Protein 3FB9 (pdb70)

B-factor: mean 16.76, std 8.72, range [2.0, 61.13]

Radius of gyration: 19.13 Å; Cα contacts (8 Å, |Δi|>4): 311; chains: 2; bounding box: 69×27×48 Å

GO terms:
  GO:0005515 protein binding (F, IPI)

Organism: Streptococcus pneumoniae serotype 4 (strain ATCC BAA-334 / TIGR4) (NCBI:txid170187)

Structure (mmCIF, N/CA/C/O backbone):
data_3FB9
#
_entry.id   3FB9
#
_cell.length_a   46.609
_cell.length_b   53.118
_cell.length_c   72.036
_cell.angle_alpha   90.00
_cell.angle_beta   90.00
_cell.angle_gamma   90.00
#
_symmetry.space_group_name_H-M   'P 21 21 21'
#
loop_
_entity.id
_entity.type
_entity.pdbx_description
1 polymer 'uncharacterized protein'
2 water water
#
loop_
_atom_site.group_PDB
_atom_site.id
_atom_site.type_symbol
_atom_site.label_atom_id
_atom_site.label_alt_id
_atom_site.label_comp_id
_atom_site.label_asym_id
_atom_site.label_entity_id
_atom_site.label_seq_id
_atom_site.pdbx_PDB_ins_code
_atom_site.Cartn_x
_atom_site.Cartn_y
_atom_site.Cartn_z
_atom_site.occupancy
_atom_site.B_iso_or_equiv
_atom_site.auth_seq_id
_atom_site.auth_comp_id
_atom_site.auth_asym_id
_atom_site.auth_atom_id
_atom_site.pdbx_PDB_model_num
ATOM 1 N N . GLY A 1 2 ? 57.060 -7.486 11.371 1.00 26.07 0 GLY A N 1
ATOM 2 C CA . GLY A 1 2 ? 56.155 -7.098 12.544 1.00 26.99 0 GLY A CA 1
ATOM 3 C C . GLY A 1 2 ? 55.476 -5.710 12.464 1.00 27.40 0 GLY A C 1
ATOM 4 O O . GLY A 1 2 ? 56.169 -4.690 12.284 1.00 27.82 0 GLY A O 1
ATOM 5 N N . MET A 1 3 ? 54.135 -5.636 12.597 1.00 27.20 1 MET A N 1
ATOM 6 C CA . MET A 1 3 ? 53.477 -4.332 12.409 1.00 28.26 1 MET A CA 1
ATOM 7 C C . MET A 1 3 ? 54.106 -3.288 13.388 1.00 27.86 1 MET A C 1
ATOM 8 O O . MET A 1 3 ? 54.524 -3.634 14.507 1.00 27.54 1 MET A O 1
ATOM 13 N N . SER A 1 4 ? 54.200 -2.033 12.930 1.00 26.82 2 SER A N 1
ATOM 14 C CA . SER A 1 4 ? 54.845 -0.944 13.699 1.00 25.45 2 SER A CA 1
ATOM 15 C C . SER A 1 4 ? 54.019 -0.564 14.915 1.00 26.05 2 SER A C 1
ATOM 16 O O . SER A 1 4 ? 52.853 -1.023 15.111 1.00 27.26 2 SER A O 1
ATOM 19 N N . ASP A 1 5 ? 54.585 0.335 15.711 1.00 25.72 3 ASP A N 1
ATOM 20 C CA . ASP A 1 5 ? 53.889 0.753 16.912 1.00 26.34 3 ASP A CA 1
ATOM 21 C C . ASP A 1 5 ? 52.546 1.441 16.567 1.00 25.38 3 ASP A C 1
ATOM 22 O O . ASP A 1 5 ? 51.698 1.590 17.461 1.00 25.68 3 ASP A O 1
ATOM 27 N N . ALA A 1 6 ? 52.309 1.820 15.291 1.00 23.15 4 ALA A N 1
ATOM 28 C CA . ALA A 1 6 ? 50.983 2.359 14.899 1.00 22.39 4 ALA A CA 1
ATOM 29 C C . ALA A 1 6 ? 49.845 1.384 15.167 1.00 20.68 4 ALA A C 1
ATOM 30 O O . ALA A 1 6 ? 48.714 1.799 15.327 1.00 20.09 4 ALA A O 1
ATOM 32 N N . PHE A 1 7 ? 50.149 0.087 15.207 1.00 19.78 5 PHE A N 1
ATOM 33 C CA . PHE A 1 7 ? 49.128 -0.939 15.329 1.00 18.66 5 PHE A CA 1
ATOM 34 C C . PHE A 1 7 ? 49.164 -1.704 16.676 1.00 19.55 5 PHE A C 1
ATOM 35 O O . PHE A 1 7 ? 48.442 -2.696 16.844 1.00 20.80 5 PHE A O 1
ATOM 43 N N . THR A 1 8 ? 49.942 -1.226 17.629 1.00 18.43 6 THR A N 1
ATOM 44 C CA . THR A 1 8 ? 49.843 -1.773 18.998 1.00 17.74 6 THR A CA 1
ATOM 45 C C . THR A 1 8 ? 48.495 -1.393 19.593 1.00 17.26 6 THR A C 1
ATOM 46 O O . THR A 1 8 ? 47.825 -0.423 19.165 1.00 16.32 6 THR A O 1
ATOM 50 N N . ASP A 1 9 ? 48.058 -2.179 20.566 1.00 15.96 7 ASP A N 1
ATOM 51 C CA . ASP A 1 9 ? 46.759 -1.911 21.167 1.00 15.05 7 ASP A CA 1
ATOM 52 C C . ASP A 1 9 ? 46.740 -0.530 21.774 1.00 13.14 7 ASP A C 1
ATOM 53 O O . ASP A 1 9 ? 45.740 0.172 21.662 1.00 11.66 7 ASP A O 1
ATOM 58 N N . VAL A 1 10 ? 47.807 -0.124 22.451 1.00 11.43 8 VAL A N 1
ATOM 59 C CA . VAL A 1 10 ? 47.779 1.194 23.117 1.00 12.39 8 VAL A CA 1
ATOM 60 C C . VAL A 1 10 ? 47.613 2.349 22.154 1.00 11.36 8 VAL A C 1
ATOM 61 O O . VAL A 1 10 ? 46.789 3.271 22.390 1.00 11.77 8 VAL A O 1
ATOM 65 N N . ALA A 1 11 ? 48.402 2.288 21.079 1.00 11.28 9 ALA A N 1
ATOM 66 C CA . ALA A 1 11 ? 48.357 3.253 19.988 1.00 11.88 9 ALA A CA 1
ATOM 67 C C . ALA A 1 11 ? 46.962 3.307 19.365 1.00 12.34 9 ALA A C 1
ATOM 68 O O . ALA A 1 11 ? 46.369 4.397 19.233 1.00 12.45 9 ALA A O 1
ATOM 70 N N . LYS A 1 12 ? 46.440 2.136 18.997 1.00 13.32 10 LYS A N 1
ATOM 71 C CA . LYS A 1 12 ? 45.143 2.042 18.308 1.00 13.57 10 LYS A CA 1
ATOM 72 C C . LYS A 1 12 ? 44.025 2.553 19.237 1.00 13.54 10 LYS A C 1
ATOM 73 O O . LYS A 1 12 ? 43.140 3.302 18.781 1.00 11.79 10 LYS A O 1
ATOM 79 N N . MET A 1 13 ? 44.052 2.154 20.520 1.00 12.01 11 MET A N 1
ATOM 80 C CA . MET A 1 13 ? 43.024 2.637 21.459 1.00 12.24 11 MET A CA 1
ATOM 81 C C . MET A 1 13 ? 43.025 4.181 21.571 1.00 12.36 11 MET A C 1
ATOM 82 O O . MET A 1 13 ? 42.005 4.815 21.572 1.00 10.19 11 MET A O 1
ATOM 87 N N . LYS A 1 14 ? 44.197 4.771 21.693 1.00 13.64 12 LYS A N 1
ATOM 88 C CA . LYS A 1 14 ? 44.286 6.215 21.809 1.00 14.38 12 LYS A CA 1
ATOM 89 C C . LYS A 1 14 ? 43.689 6.912 20.558 1.00 13.34 12 LYS A C 1
ATOM 90 O O . LYS A 1 14 ? 42.884 7.865 20.679 1.00 13.06 12 LYS A O 1
ATOM 96 N N . LYS A 1 15 ? 44.033 6.396 19.398 1.00 12.13 13 LYS A N 1
ATOM 97 C CA . LYS A 1 15 ? 43.510 6.944 18.137 1.00 13.71 13 LYS A CA 1
ATOM 98 C C . LYS A 1 15 ? 41.979 6.764 18.035 1.00 12.41 13 LYS A C 1
ATOM 99 O O . LYS A 1 15 ? 41.281 7.675 17.588 1.00 12.12 13 LYS A O 1
ATOM 105 N N . ILE A 1 16 ? 41.479 5.596 18.446 1.00 11.52 14 ILE A N 1
ATOM 106 C CA . ILE A 1 16 ? 40.034 5.343 18.368 1.00 11.45 14 ILE A CA 1
ATOM 107 C C . ILE A 1 16 ? 39.331 6.363 19.220 1.00 11.41 14 ILE A C 1
ATOM 108 O O . ILE A 1 16 ? 38.361 7.014 18.784 1.00 11.80 14 ILE A O 1
ATOM 113 N N . LYS A 1 17 ? 39.792 6.512 20.461 1.00 11.05 15 LYS A N 1
ATOM 114 C CA . LYS A 1 17 ? 39.122 7.445 21.354 1.00 12.30 15 LYS A CA 1
ATOM 115 C C . LYS A 1 17 ? 39.137 8.874 20.820 1.00 12.87 15 LYS A C 1
ATOM 116 O O . LYS A 1 17 ? 38.109 9.580 20.858 1.00 14.09 15 LYS A O 1
ATOM 122 N N . GLU A 1 18 ? 40.257 9.259 20.248 1.00 12.61 16 GLU A N 1
ATOM 123 C CA . GLU A 1 18 ? 40.410 10.619 19.661 1.00 14.34 16 GLU A CA 1
ATOM 124 C C . GLU A 1 18 ? 39.462 10.835 18.471 1.00 13.61 16 GLU A C 1
ATOM 125 O O . GLU A 1 18 ? 38.852 11.908 18.339 1.00 12.77 16 GLU A O 1
ATOM 131 N N . GLU A 1 19 ? 39.404 9.826 17.592 1.00 11.90 17 GLU A N 1
ATOM 132 C CA . GLU A 1 19 ? 38.622 9.881 16.369 1.00 12.84 17 GLU A CA 1
ATOM 133 C C . GLU A 1 19 ? 37.120 9.970 16.701 1.00 11.77 17 GLU A C 1
ATOM 134 O O . GLU A 1 19 ? 36.403 10.752 16.079 1.00 10.47 17 GLU A O 1
ATOM 140 N N . ILE A 1 20 ? 36.669 9.173 17.661 1.00 10.71 18 ILE A N 1
ATOM 141 C CA . ILE A 1 20 ? 35.271 9.251 18.123 1.00 11.61 18 ILE A CA 1
ATOM 142 C C . ILE A 1 20 ? 34.949 10.588 18.741 1.00 12.14 18 ILE A C 1
ATOM 143 O O . ILE A 1 20 ? 33.939 11.200 18.385 1.00 12.12 18 ILE A O 1
ATOM 148 N N . LYS A 1 21 ? 35.833 11.082 19.627 1.00 13.16 19 LYS A N 1
ATOM 149 C CA . LYS A 1 21 ? 35.571 12.345 20.302 1.00 14.25 19 LYS A CA 1
ATOM 150 C C . LYS A 1 21 ? 35.451 13.452 19.260 1.00 14.14 19 LYS A C 1
ATOM 151 O O . LYS A 1 21 ? 34.523 14.302 19.325 1.00 15.68 19 LYS A O 1
ATOM 157 N N . ALA A 1 22 ? 36.342 13.406 18.278 1.00 13.46 20 ALA A N 1
ATOM 158 C CA . ALA A 1 22 ? 36.433 14.426 17.255 1.00 13.93 20 ALA A CA 1
ATOM 159 C C . ALA A 1 22 ? 35.227 14.396 16.345 1.00 14.74 20 ALA A C 1
ATOM 160 O O . ALA A 1 22 ? 34.909 15.404 15.707 1.00 15.28 20 ALA A O 1
ATOM 162 N N . HIS A 1 23 ? 34.549 13.246 16.257 1.00 13.45 21 HIS A N 1
ATOM 163 C CA . HIS A 1 23 ? 33.473 13.087 15.296 1.00 12.60 21 HIS A CA 1
ATOM 164 C C . HIS A 1 23 ? 32.079 13.189 15.894 1.00 12.67 21 HIS A C 1
ATOM 165 O O . HIS A 1 23 ? 31.106 12.894 15.206 1.00 13.34 21 HIS A O 1
ATOM 172 N N . GLU A 1 24 ? 31.965 13.558 17.162 1.00 14.02 22 GLU A N 1
ATOM 173 C CA . GLU A 1 24 ? 30.665 13.639 17.809 1.00 13.57 22 GLU A CA 1
ATOM 174 C C . GLU A 1 24 ? 29.734 14.538 17.005 1.00 14.30 22 GLU A C 1
ATOM 175 O O . GLU A 1 24 ? 30.139 15.608 16.522 1.00 15.64 22 GLU A O 1
ATOM 181 N N . GLY A 1 25 ? 28.497 14.096 16.811 1.00 13.76 23 GLY A N 1
ATOM 182 C CA . GLY A 1 25 ? 27.534 14.873 16.035 1.00 14.77 23 GLY A CA 1
ATOM 183 C C . GLY A 1 25 ? 27.517 14.576 14.549 1.00 14.66 23 GLY A C 1
ATOM 184 O O . GLY A 1 25 ? 26.599 15.043 13.826 1.00 16.33 23 GLY A O 1
ATOM 185 N N . GLN A 1 26 ? 28.510 13.819 14.051 1.00 12.00 24 GLN A N 1
ATOM 186 C CA . GLN A 1 26 ? 28.671 13.613 12.627 1.00 11.27 24 GLN A CA 1
ATOM 187 C C . GLN A 1 26 ? 28.342 12.174 12.236 1.00 10.79 24 GLN A C 1
ATOM 188 O O . GLN A 1 26 ? 28.014 11.393 13.078 1.00 10.54 24 GLN A O 1
ATOM 194 N N . VAL A 1 27 ? 28.452 11.864 10.962 1.00 10.30 25 VAL A N 1
ATOM 195 C CA . VAL A 1 27 ? 27.966 10.568 10.425 1.00 9.29 25 VAL A CA 1
ATOM 196 C C . VAL A 1 27 ? 29.071 9.531 10.411 1.00 8.70 25 VAL A C 1
ATOM 197 O O . VAL A 1 27 ? 30.197 9.825 9.985 1.00 7.85 25 VAL A O 1
ATOM 201 N N . VAL A 1 28 ? 28.744 8.309 10.796 1.00 8.08 26 VAL A N 1
ATOM 202 C CA . VAL A 1 28 ? 29.662 7.173 10.685 1.00 6.45 26 VAL A CA 1
ATOM 203 C C . VAL A 1 28 ? 29.028 6.113 9.798 1.00 7.50 26 VAL A C 1
ATOM 204 O O . VAL A 1 28 ? 27.815 6.015 9.739 1.00 7.25 26 VAL A O 1
ATOM 208 N N . GLU A 1 29 ? 29.863 5.302 9.147 1.00 6.97 27 GLU A N 1
ATOM 209 C CA . GLU A 1 29 ? 29.454 4.118 8.447 1.00 6.42 27 GLU A CA 1
ATOM 210 C C . GLU A 1 29 ? 30.025 2.971 9.276 1.00 6.68 27 GLU A C 1
ATOM 211 O O . GLU A 1 29 ? 31.210 3.020 9.662 1.00 6.72 27 GLU A O 1
ATOM 217 N N . MET A 1 30 ? 29.197 1.981 9.563 1.00 8.32 28 MET A N 1
ATOM 218 C CA . MET A 1 30 ? 29.594 0.863 10.392 1.00 8.33 28 MET A CA 1
ATOM 219 C C . MET A 1 30 ? 29.165 -0.429 9.735 1.00 10.24 28 MET A C 1
ATOM 220 O O . MET A 1 30 ? 28.156 -0.495 9.051 1.00 9.89 28 MET A O 1
ATOM 225 N N . THR A 1 31 ? 29.940 -1.495 9.954 1.00 11.65 29 THR A N 1
ATOM 226 C CA . THR A 1 31 ? 29.477 -2.831 9.537 1.00 14.87 29 THR A CA 1
ATOM 227 C C . THR A 1 31 ? 30.133 -3.869 10.436 1.00 19.01 29 THR A C 1
ATOM 228 O O . THR A 1 31 ? 31.178 -3.599 11.042 1.00 17.31 29 THR A O 1
ATOM 232 N N . LEU A 1 32 ? 29.517 -5.043 10.516 1.00 22.62 30 LEU A N 1
ATOM 233 C CA . LEU A 1 32 ? 30.097 -6.189 11.259 1.00 26.24 30 LEU A CA 1
ATOM 234 C C . LEU A 1 32 ? 31.229 -6.904 10.489 1.00 28.85 30 LEU A C 1
ATOM 235 O O . LEU A 1 32 ? 31.106 -7.178 9.303 1.00 29.41 30 LEU A O 1
ATOM 240 N N . GLU A 1 33 ? 32.343 -7.159 11.169 1.00 31.50 31 GLU A N 1
ATOM 241 C CA . GLU A 1 33 ? 33.444 -7.948 10.607 1.00 33.77 31 GLU A CA 1
ATOM 242 C C . GLU A 1 33 ? 32.950 -9.408 10.451 1.00 34.67 31 GLU A C 1
ATOM 243 O O . GLU A 1 33 ? 32.336 -9.969 11.382 1.00 34.64 31 GLU A O 1
ATOM 249 N N . ASN A 1 34 ? 33.213 -9.958 9.255 1.00 36.41 32 ASN A N 1
ATOM 250 C CA . ASN A 1 34 ? 32.885 -11.341 8.782 1.00 37.75 32 ASN A CA 1
ATOM 251 C C . ASN A 1 34 ? 33.757 -11.691 7.514 1.00 36.84 32 ASN A C 1
ATOM 252 O O . ASN A 1 34 ? 34.920 -12.074 7.698 1.00 37.98 32 ASN A O 1
ATOM 257 N N . GLY A 1 35 ? 33.252 -11.530 6.263 1.00 35.93 33 GLY A N 1
ATOM 258 C CA . GLY A 1 35 ? 34.040 -11.838 4.997 1.00 34.06 33 GLY A CA 1
ATOM 259 C C . GLY A 1 35 ? 34.539 -10.626 4.172 1.00 33.53 33 GLY A C 1
ATOM 260 O O . GLY A 1 35 ? 34.338 -9.476 4.559 1.00 31.58 33 GLY A O 1
ATOM 261 N N . ARG A 1 36 ? 35.180 -10.872 3.025 1.00 31.64 34 ARG A N 1
ATOM 262 C CA . ARG A 1 36 ? 35.813 -9.780 2.244 1.00 32.06 34 ARG A CA 1
ATOM 263 C C . ARG A 1 36 ? 34.793 -8.761 1.712 1.00 31.86 34 ARG A C 1
ATOM 264 O O . ARG A 1 36 ? 35.074 -7.552 1.639 1.00 31.50 34 ARG A O 1
ATOM 272 N N . LYS A 1 37 ? 33.631 -9.287 1.319 1.00 31.70 35 LYS A N 1
ATOM 273 C CA . LYS A 1 37 ? 32.537 -8.491 0.822 1.00 32.66 35 LYS A CA 1
ATOM 274 C C . LYS A 1 37 ? 31.702 -8.034 2.036 1.00 32.68 35 LYS A C 1
ATOM 275 O O . LYS A 1 37 ? 30.977 -8.804 2.659 1.00 31.25 35 LYS A O 1
ATOM 281 N N . ARG A 1 38 ? 31.842 -6.748 2.339 1.00 33.17 36 ARG A N 1
ATOM 282 C CA . ARG A 1 38 ? 31.171 -6.120 3.449 1.00 34.12 36 ARG A CA 1
ATOM 283 C C . ARG A 1 38 ? 29.625 -6.245 3.271 1.00 34.71 36 ARG A C 1
ATOM 284 O O . ARG A 1 38 ? 29.102 -5.893 2.216 1.00 34.99 36 ARG A O 1
ATOM 292 N N . GLN A 1 39 ? 28.915 -6.746 4.280 1.00 35.03 37 GLN A N 1
ATOM 293 C CA . GLN A 1 39 ? 27.453 -6.830 4.174 1.00 35.31 37 GLN A CA 1
ATOM 294 C C . GLN A 1 39 ? 26.687 -6.022 5.214 1.00 33.39 37 GLN A C 1
ATOM 295 O O . GLN A 1 39 ? 27.111 -5.902 6.373 1.00 34.37 37 GLN A O 1
ATOM 301 N N . LYS A 1 40 ? 25.547 -5.473 4.786 1.00 30.86 38 LYS A N 1
ATOM 302 C CA . LYS A 1 40 ? 24.644 -4.753 5.706 1.00 28.52 38 LYS A CA 1
ATOM 303 C C . LYS A 1 40 ? 25.353 -3.585 6.405 1.00 24.16 38 LYS A C 1
ATOM 304 O O . LYS A 1 40 ? 25.143 -3.351 7.593 1.00 25.53 38 LYS A O 1
ATOM 310 N N . ASN A 1 41 ? 26.180 -2.870 5.665 1.00 18.36 39 ASN A N 1
ATOM 311 C CA . ASN A 1 41 ? 26.710 -1.583 6.148 1.00 15.45 39 ASN A CA 1
ATOM 312 C C . ASN A 1 41 ? 25.547 -0.637 6.492 1.00 12.69 39 ASN A C 1
ATOM 313 O O . ASN A 1 41 ? 24.469 -0.690 5.852 1.00 12.01 39 ASN A O 1
ATOM 318 N N . ARG A 1 42 ? 25.776 0.192 7.503 1.00 10.82 40 ARG A N 1
ATOM 319 C CA . ARG A 1 42 ? 24.754 1.142 7.980 1.00 9.58 40 ARG A CA 1
ATOM 320 C C . ARG A 1 42 ? 25.390 2.486 8.236 1.00 9.12 40 ARG A C 1
ATOM 321 O O . ARG A 1 42 ? 26.527 2.571 8.688 1.00 7.77 40 ARG A O 1
ATOM 329 N N . LEU A 1 43 ? 24.656 3.545 7.927 1.00 7.62 41 LEU A N 1
ATOM 330 C CA . LEU A 1 43 ? 25.015 4.869 8.310 1.00 7.23 41 LEU A CA 1
ATOM 331 C C . LEU A 1 43 ? 24.253 5.342 9.565 1.00 6.63 41 LEU A C 1
ATOM 332 O O . LEU A 1 43 ? 23.080 5.080 9.678 1.00 6.41 41 LEU A O 1
ATOM 337 N N . GLY A 1 44 ? 24.964 5.989 10.488 1.00 5.36 42 GLY A N 1
ATOM 338 C CA . GLY A 1 44 ? 24.344 6.555 11.664 1.00 6.42 42 GLY A CA 1
ATOM 339 C C . GLY A 1 44 ? 25.003 7.808 12.121 1.00 8.01 42 GLY A C 1
ATOM 340 O O . GLY A 1 44 ? 26.032 8.184 11.603 1.00 8.25 42 GLY A O 1
ATOM 341 N N . LYS A 1 45 ? 24.346 8.504 13.044 1.00 8.22 43 LYS A N 1
ATOM 342 C CA . LYS A 1 45 ? 24.852 9.742 13.603 1.00 10.28 43 LYS A CA 1
ATOM 343 C C . LYS A 1 45 ? 25.456 9.413 14.950 1.00 8.94 43 LYS A C 1
ATOM 344 O O . LYS A 1 45 ? 24.859 8.698 15.782 1.00 7.81 43 LYS A O 1
ATOM 350 N N . LEU A 1 46 ? 26.675 9.892 15.164 1.00 9.06 44 LEU A N 1
ATOM 351 C CA . LEU A 1 46 ? 27.363 9.662 16.410 1.00 9.69 44 LEU A CA 1
ATOM 352 C C . LEU A 1 46 ? 26.798 10.633 17.424 1.00 10.79 44 LEU A C 1
ATOM 353 O O . LEU A 1 46 ? 27.224 11.783 17.486 1.00 12.12 44 LEU A O 1
ATOM 358 N N . ILE A 1 47 ? 25.831 10.206 18.230 1.00 10.95 45 ILE A N 1
ATOM 359 C CA . ILE A 1 47 ? 25.062 11.162 19.022 1.00 11.51 45 ILE A CA 1
ATOM 360 C C . ILE A 1 47 ? 25.592 11.409 20.460 1.00 11.81 45 ILE A C 1
ATOM 361 O O . ILE A 1 47 ? 25.345 12.485 21.032 1.00 12.51 45 ILE A O 1
ATOM 366 N N . GLU A 1 48 ? 26.242 10.418 21.048 1.00 11.52 46 GLU A N 1
ATOM 367 C CA . GLU A 1 48 ? 26.869 10.619 22.355 1.00 13.23 46 GLU A CA 1
ATOM 368 C C . GLU A 1 48 ? 28.243 9.942 22.410 1.00 14.14 46 GLU A C 1
ATOM 369 O O . GLU A 1 48 ? 28.459 8.882 21.842 1.00 13.50 46 GLU A O 1
ATOM 375 N N . VAL A 1 49 ? 29.168 10.561 23.161 1.00 13.63 47 VAL A N 1
ATOM 376 C CA . VAL A 1 49 ? 30.485 9.986 23.446 1.00 13.51 47 VAL A CA 1
ATOM 377 C C . VAL A 1 49 ? 30.691 9.983 24.967 1.00 13.99 47 VAL A C 1
ATOM 378 O O . VAL A 1 49 ? 30.522 11.024 25.578 1.00 15.30 47 VAL A O 1
ATOM 382 N N . TYR A 1 50 ? 30.917 8.809 25.551 1.00 12.54 48 TYR A N 1
ATOM 383 C CA . TYR A 1 50 ? 31.195 8.650 26.985 1.00 14.41 48 TYR A CA 1
ATOM 384 C C . TYR A 1 50 ? 32.570 8.040 27.162 1.00 15.36 48 TYR A C 1
ATOM 385 O O . TYR A 1 50 ? 33.196 7.601 26.173 1.00 14.65 48 TYR A O 1
ATOM 394 N N . PRO A 1 51 ? 33.043 7.979 28.423 1.00 16.99 49 PRO A N 1
ATOM 395 C CA . PRO A 1 51 ? 34.358 7.415 28.676 1.00 17.29 49 PRO A CA 1
ATOM 396 C C . PRO A 1 51 ? 34.518 5.949 28.309 1.00 16.59 49 PRO A C 1
ATOM 397 O O . PRO A 1 51 ? 35.615 5.567 27.888 1.00 17.87 49 PRO A O 1
ATOM 401 N N . SER A 1 52 ? 33.466 5.159 28.458 1.00 15.94 50 SER A N 1
ATOM 402 C CA . SER A 1 52 ? 33.525 3.704 28.247 1.00 16.31 50 SER A CA 1
ATOM 403 C C . SER A 1 52 ? 32.832 3.290 26.953 1.00 16.91 50 SER A C 1
ATOM 404 O O . SER A 1 52 ? 33.021 2.172 26.501 1.00 19.08 50 SER A O 1
ATOM 407 N N . LEU A 1 53 ? 32.059 4.184 26.370 1.00 15.29 51 LEU A N 1
ATOM 408 C CA . LEU A 1 53 ? 31.289 3.808 25.144 1.00 13.28 51 LEU A CA 1
ATOM 409 C C . LEU A 1 53 ? 30.795 4.982 24.395 1.00 12.32 51 LEU A C 1
ATOM 410 O O . LEU A 1 53 ? 30.943 6.095 24.843 1.00 10.77 51 LEU A O 1
ATOM 415 N N . PHE A 1 54 ? 30.220 4.708 23.207 1.00 10.40 52 PHE A N 1
ATOM 416 C CA . PHE A 1 54 ? 29.618 5.733 22.412 1.00 9.07 52 PHE A CA 1
ATOM 417 C C . PHE A 1 54 ? 28.272 5.195 21.839 1.00 8.87 52 PHE A C 1
ATOM 418 O O . PHE A 1 54 ? 28.024 4.019 21.832 1.00 8.80 52 PHE A O 1
ATOM 426 N N . ILE A 1 55 ? 27.435 6.120 21.422 1.00 8.86 53 ILE A N 1
ATOM 427 C CA . ILE A 1 55 ? 26.075 5.824 21.047 1.00 9.55 53 ILE A CA 1
ATOM 428 C C . ILE A 1 55 ? 25.841 6.361 19.640 1.00 7.51 53 ILE A C 1
ATOM 429 O O . ILE A 1 55 ? 26.127 7.522 19.311 1.00 8.16 53 ILE A O 1
ATOM 434 N N . VAL A 1 56 ? 25.304 5.504 18.799 1.00 7.33 54 VAL A N 1
ATOM 435 C CA . VAL A 1 56 ? 25.013 5.847 17.425 1.00 6.88 54 VAL A CA 1
ATOM 436 C C . VAL A 1 56 ? 23.491 5.690 17.159 1.00 7.73 54 VAL A C 1
ATOM 437 O O . VAL A 1 56 ? 22.890 4.692 17.559 1.00 7.18 54 VAL A O 1
ATOM 441 N N . GLU A 1 57 ? 22.900 6.658 16.471 1.00 8.14 55 GLU A N 1
ATOM 442 C CA . GLU A 1 57 ? 21.511 6.553 15.987 1.00 8.30 55 GLU A CA 1
ATOM 443 C C . GLU A 1 57 ? 21.518 6.167 14.526 1.00 7.63 55 GLU A C 1
ATOM 444 O O . GLU A 1 57 ? 22.084 6.875 13.694 1.00 8.00 55 GLU A O 1
ATOM 450 N N . PHE A 1 58 ? 20.856 5.086 14.224 1.00 6.56 56 PHE A N 1
ATOM 451 C CA . PHE A 1 58 ? 20.770 4.558 12.860 1.00 6.74 56 PHE A CA 1
ATOM 452 C C . PHE A 1 58 ? 19.413 4.737 12.282 1.00 7.90 56 PHE A C 1
ATOM 453 O O . PHE A 1 58 ? 18.407 4.632 12.996 1.00 9.47 56 PHE A O 1
ATOM 461 N N . GLY A 1 59 ? 19.369 4.934 10.975 1.00 7.85 57 GLY A N 1
ATOM 462 C CA . GLY A 1 59 ? 18.102 4.969 10.236 1.00 7.98 57 GLY A CA 1
ATOM 463 C C . GLY A 1 59 ? 17.610 6.299 9.793 1.00 6.41 57 GLY A C 1
ATOM 464 O O . GLY A 1 59 ? 16.671 6.361 9.011 1.00 9.54 57 GLY A O 1
ATOM 465 N N . ASP A 1 60 ? 18.238 7.376 10.229 1.00 9.05 58 ASP A N 1
ATOM 466 C CA . ASP A 1 60 ? 17.811 8.713 9.809 1.00 11.74 58 ASP A CA 1
ATOM 467 C C . ASP A 1 60 ? 18.842 9.508 9.044 1.00 11.77 58 ASP A C 1
ATOM 468 O O . ASP A 1 60 ? 18.656 10.713 8.898 1.00 12.33 58 ASP A O 1
ATOM 473 N N . VAL A 1 61 ? 19.904 8.879 8.538 1.00 9.80 59 VAL A N 1
ATOM 474 C CA . VAL A 1 61 ? 20.901 9.557 7.711 1.00 9.69 59 VAL A CA 1
ATOM 475 C C . VAL A 1 61 ? 20.473 9.495 6.255 1.00 10.00 59 VAL A C 1
ATOM 476 O O . VAL A 1 61 ? 20.154 8.427 5.719 1.00 9.85 59 VAL A O 1
ATOM 480 N N . GLU A 1 62 ? 20.457 10.656 5.611 1.00 10.93 60 GLU A N 1
ATOM 481 C CA . GLU A 1 62 ? 20.142 10.749 4.174 1.00 13.94 60 GLU A CA 1
ATOM 482 C C . GLU A 1 62 ? 20.981 9.811 3.359 1.00 11.72 60 GLU A C 1
ATOM 483 O O . GLU A 1 62 ? 22.188 9.731 3.526 1.00 12.57 60 GLU A O 1
ATOM 489 N N . GLY A 1 63 ? 20.314 9.009 2.540 1.00 12.68 61 GLY A N 1
ATOM 490 C CA . GLY A 1 63 ? 20.988 7.967 1.735 1.00 12.67 61 GLY A CA 1
ATOM 491 C C . GLY A 1 63 ? 20.951 6.586 2.351 1.00 12.38 61 GLY A C 1
ATOM 492 O O . GLY A 1 63 ? 21.207 5.577 1.666 1.00 11.64 61 GLY A O 1
ATOM 493 N N . ASP A 1 64 ? 20.656 6.533 3.651 1.00 10.99 62 ASP A N 1
ATOM 494 C CA . ASP A 1 64 ? 20.442 5.261 4.340 1.00 11.24 62 ASP A CA 1
ATOM 495 C C . ASP A 1 64 ? 19.277 5.351 5.304 1.00 9.07 62 ASP A C 1
ATOM 496 O O . ASP A 1 64 ? 19.281 4.773 6.415 1.00 9.51 62 ASP A O 1
ATOM 501 N N . LYS A 1 65 ? 18.209 6.019 4.867 1.00 9.10 63 LYS A N 1
ATOM 502 C CA . LYS A 1 65 ? 17.047 6.127 5.706 1.00 9.92 63 LYS A CA 1
ATOM 503 C C . LYS A 1 65 ? 16.339 4.778 5.801 1.00 9.61 63 LYS A C 1
ATOM 504 O O . LYS A 1 65 ? 16.193 4.059 4.781 1.00 10.14 63 LYS A O 1
ATOM 510 N N . GLN A 1 66 ? 15.850 4.483 6.988 1.00 8.63 64 GLN A N 1
ATOM 511 C CA . GLN A 1 66 ? 15.155 3.230 7.253 1.00 8.48 64 GLN A CA 1
ATOM 512 C C . GLN A 1 66 ? 13.832 3.511 7.946 1.00 8.46 64 GLN A C 1
ATOM 513 O O . GLN A 1 66 ? 13.656 4.508 8.662 1.00 9.56 64 GLN A O 1
ATOM 519 N N . VAL A 1 67 ? 12.919 2.567 7.821 1.00 8.40 65 VAL A N 1
ATOM 520 C CA . VAL A 1 67 ? 11.626 2.666 8.461 1.00 8.41 65 VAL A CA 1
ATOM 521 C C . VAL A 1 67 ? 11.796 2.805 9.991 1.00 10.01 65 VAL A C 1
ATOM 522 O O . VAL A 1 67 ? 11.184 3.684 10.586 1.00 11.71 65 VAL A O 1
ATOM 526 N N . ASN A 1 68 ? 12.639 1.961 10.571 1.00 10.87 66 ASN A N 1
ATOM 527 C CA . ASN A 1 68 ? 12.951 1.980 12.001 1.00 13.57 66 ASN A CA 1
ATOM 528 C C . ASN A 1 68 ? 14.245 2.769 12.283 1.00 11.38 66 ASN A C 1
ATOM 529 O O . ASN A 1 68 ? 15.341 2.424 11.802 1.00 12.64 66 ASN A O 1
ATOM 534 N N . VAL A 1 69 ? 14.089 3.788 13.095 1.00 10.99 67 VAL A N 1
ATOM 535 C CA . VAL A 1 69 ? 15.236 4.595 13.593 1.00 10.82 67 VAL A CA 1
ATOM 536 C C . VAL A 1 69 ? 15.486 4.056 15.005 1.00 10.22 67 VAL A C 1
ATOM 537 O O . VAL A 1 69 ? 14.533 3.937 15.833 1.00 10.42 67 VAL A O 1
ATOM 541 N N . TYR A 1 70 ? 16.725 3.645 15.273 1.00 9.77 68 TYR A N 1
ATOM 542 C CA . TYR A 1 70 ? 17.053 3.053 16.578 1.00 9.55 68 TYR A CA 1
ATOM 543 C C . TYR A 1 70 ? 18.473 3.459 16.980 1.00 9.24 68 TYR A C 1
ATOM 544 O O . TYR A 1 70 ? 19.320 3.780 16.128 1.00 8.93 68 TYR A O 1
ATOM 553 N N . VAL A 1 71 ? 18.734 3.435 18.276 1.00 9.80 69 VAL A N 1
ATOM 554 C CA . VAL A 1 71 ? 20.102 3.703 18.757 1.00 9.36 69 VAL A CA 1
ATOM 555 C C . VAL A 1 71 ? 20.740 2.400 19.177 1.00 11.04 69 VAL A C 1
ATOM 556 O O . VAL A 1 71 ? 20.060 1.383 19.559 1.00 10.69 69 VAL A O 1
ATOM 560 N N . GLU A 1 72 ? 22.063 2.372 19.137 1.00 10.20 70 GLU A N 1
ATOM 561 C CA . GLU A 1 72 ? 22.828 1.253 19.642 1.00 10.85 70 GLU A CA 1
ATOM 562 C C . GLU A 1 72 ? 24.095 1.831 20.269 1.00 11.27 70 GLU A C 1
ATOM 563 O O . GLU A 1 72 ? 24.660 2.789 19.756 1.00 9.60 70 GLU A O 1
ATOM 569 N N . SER A 1 73 ? 24.581 1.202 21.319 1.00 13.14 71 SER A N 1
ATOM 570 C CA . SER A 1 73 ? 25.838 1.640 21.911 1.00 12.75 71 SER A CA 1
ATOM 571 C C . SER A 1 73 ? 26.959 0.634 21.579 1.00 12.74 71 SER A C 1
ATOM 572 O O . SER A 1 73 ? 26.723 -0.553 21.347 1.00 12.06 71 SER A O 1
ATOM 575 N N . PHE A 1 74 ? 28.175 1.137 21.537 1.00 10.81 72 PHE A N 1
ATOM 576 C CA . PHE A 1 74 ? 29.363 0.358 21.272 1.00 10.83 72 PHE A CA 1
ATOM 577 C C . PHE A 1 74 ? 30.431 0.743 22.269 1.00 10.87 72 PHE A C 1
ATOM 578 O O . PHE A 1 74 ? 30.552 1.916 22.644 1.00 11.06 72 PHE A O 1
ATOM 586 N N . THR A 1 75 ? 31.215 -0.240 22.676 1.00 10.70 73 THR A N 1
ATOM 587 C CA . THR A 1 75 ? 32.395 0.055 23.484 1.00 11.07 73 THR A CA 1
ATOM 588 C C . THR A 1 75 ? 33.580 0.368 22.572 1.00 11.00 73 THR A C 1
ATOM 589 O O . THR A 1 75 ? 33.629 -0.034 21.411 1.00 11.18 73 THR A O 1
ATOM 593 N N . TYR A 1 76 ? 34.574 1.035 23.126 1.00 10.73 74 TYR A N 1
ATOM 594 C CA . TYR A 1 76 ? 35.804 1.224 22.382 1.00 10.72 74 TYR A CA 1
ATOM 595 C C . TYR A 1 76 ? 36.512 -0.106 22.150 1.00 12.22 74 TYR A C 1
ATOM 596 O O . TYR A 1 76 ? 37.178 -0.318 21.120 1.00 11.99 74 TYR A O 1
ATOM 605 N N . SER A 1 77 ? 36.367 -1.032 23.066 1.00 12.46 75 SER A N 1
ATOM 606 C CA . SER A 1 77 ? 36.908 -2.360 22.824 1.00 14.56 75 SER A CA 1
ATOM 607 C C . SER A 1 77 ? 36.289 -3.040 21.603 1.00 13.92 75 SER A C 1
ATOM 608 O O . SER A 1 77 ? 37.015 -3.755 20.898 1.00 14.34 75 SER A O 1
ATOM 611 N N . ASP A 1 78 ? 34.995 -2.833 21.354 1.00 11.88 76 ASP A N 1
ATOM 612 C CA . ASP A 1 78 ? 34.320 -3.396 20.161 1.00 12.95 76 ASP A CA 1
ATOM 613 C C . ASP A 1 78 ? 35.033 -2.957 18.885 1.00 12.01 76 ASP A C 1
ATOM 614 O O . ASP A 1 78 ? 35.114 -3.714 17.895 1.00 13.32 76 ASP A O 1
ATOM 619 N N . ILE A 1 79 ? 35.533 -1.723 18.887 1.00 10.72 77 ILE A N 1
ATOM 620 C CA . ILE A 1 79 ? 36.221 -1.187 17.721 1.00 9.03 77 ILE A CA 1
ATOM 621 C C . ILE A 1 79 ? 37.685 -1.666 17.706 1.00 9.17 77 ILE A C 1
ATOM 622 O O . ILE A 1 79 ? 38.199 -2.028 16.647 1.00 8.98 77 ILE A O 1
ATOM 627 N N . LEU A 1 80 ? 38.357 -1.606 18.852 1.00 9.40 78 LEU A N 1
ATOM 628 C CA . LEU A 1 80 ? 39.740 -2.100 18.983 1.00 10.42 78 LEU A CA 1
ATOM 629 C C . LEU A 1 80 ? 39.868 -3.552 18.521 1.00 10.47 78 LEU A C 1
ATOM 630 O O . LEU A 1 80 ? 40.777 -3.849 17.744 1.00 12.16 78 LEU A O 1
ATOM 635 N N . THR A 1 81 ? 38.961 -4.410 18.939 1.00 9.66 79 THR A N 1
ATOM 636 C CA . THR A 1 81 ? 39.009 -5.805 18.619 1.00 12.27 79 THR A CA 1
ATOM 637 C C . THR A 1 81 ? 38.396 -6.128 17.263 1.00 12.46 79 THR A C 1
ATOM 638 O O . THR A 1 81 ? 38.355 -7.314 16.909 1.00 13.47 79 THR A O 1
ATOM 642 N N . GLU A 1 82 ? 37.948 -5.111 16.508 1.00 11.85 80 GLU A N 1
ATOM 643 C CA . GLU A 1 82 ? 37.371 -5.298 15.150 1.00 13.18 80 GLU A CA 1
ATOM 644 C C . GLU A 1 82 ? 36.123 -6.181 15.088 1.00 14.21 80 GLU A C 1
ATOM 645 O O . GLU A 1 82 ? 35.844 -6.799 14.061 1.00 16.30 80 GLU A O 1
ATOM 651 N N . LYS A 1 83 ? 35.360 -6.217 16.169 1.00 14.65 81 LYS A N 1
ATOM 652 C CA . LYS A 1 83 ? 33.995 -6.775 16.135 1.00 14.46 81 LYS A CA 1
ATOM 653 C C . LYS A 1 83 ? 33.080 -5.952 15.249 1.00 13.38 81 LYS A C 1
ATOM 654 O O . LYS A 1 83 ? 32.337 -6.477 14.425 1.00 13.41 81 LYS A O 1
ATOM 660 N N . ASN A 1 84 ? 33.180 -4.635 15.380 1.00 11.65 82 ASN A N 1
ATOM 661 C CA . ASN A 1 84 ? 32.502 -3.704 14.510 1.00 11.43 82 ASN A CA 1
ATOM 662 C C . ASN A 1 84 ? 33.526 -2.810 13.847 1.00 9.53 82 ASN A C 1
ATOM 663 O O . ASN A 1 84 ? 34.485 -2.374 14.484 1.00 11.52 82 ASN A O 1
ATOM 668 N N . LEU A 1 85 ? 33.337 -2.597 12.569 1.00 10.31 83 LEU A N 1
ATOM 669 C CA . LEU A 1 85 ? 34.190 -1.706 11.800 1.00 9.14 83 LEU A CA 1
ATOM 670 C C . LEU A 1 85 ? 33.501 -0.331 11.679 1.00 9.22 83 LEU A C 1
ATOM 671 O O . LEU A 1 85 ? 32.296 -0.269 11.584 1.00 9.55 83 LEU A O 1
ATOM 676 N N . ILE A 1 86 ? 34.273 0.742 11.671 1.00 8.68 84 ILE A N 1
ATOM 677 C CA . ILE A 1 86 ? 33.742 2.090 11.673 1.00 7.56 84 ILE A CA 1
ATOM 678 C C . ILE A 1 86 ? 34.582 2.969 10.736 1.00 8.99 84 ILE A C 1
ATOM 679 O O . ILE A 1 86 ? 35.809 2.857 10.716 1.00 7.47 84 ILE A O 1
ATOM 684 N N . HIS A 1 87 ? 33.912 3.851 10.057 1.00 8.43 85 HIS A N 1
ATOM 685 C CA . HIS A 1 87 ? 34.530 4.893 9.242 1.00 11.55 85 HIS A CA 1
ATOM 686 C C . HIS A 1 87 ? 33.833 6.229 9.465 1.00 12.01 85 HIS A C 1
ATOM 687 O O . HIS A 1 87 ? 32.602 6.276 9.560 1.00 11.65 85 HIS A O 1
ATOM 694 N N . TYR A 1 88 ? 34.623 7.289 9.576 1.00 10.69 86 TYR A N 1
ATOM 695 C CA . TYR A 1 88 ? 34.171 8.611 9.976 1.00 11.43 86 TYR A CA 1
ATOM 696 C C . TYR A 1 88 ? 33.951 9.459 8.737 1.00 13.07 86 TYR A C 1
ATOM 697 O O . TYR A 1 88 ? 34.920 9.925 8.127 1.00 13.39 86 TYR A O 1
ATOM 706 N N . LEU A 1 89 ? 32.704 9.675 8.355 1.00 12.26 87 LEU A N 1
ATOM 707 C CA . LEU A 1 89 ? 32.440 10.333 7.069 1.00 14.15 87 LEU A CA 1
ATOM 708 C C . LEU A 1 89 ? 32.505 11.824 7.266 1.00 15.89 87 LEU A C 1
ATOM 709 O O . LEU A 1 89 ? 32.018 12.325 8.240 1.00 17.00 87 LEU A O 1
ATOM 714 N N . ASP A 1 90 ? 33.060 12.553 6.318 1.00 19.21 88 ASP A N 1
ATOM 715 C CA . ASP A 1 90 ? 33.094 14.022 6.447 1.00 20.47 88 ASP A CA 1
ATOM 716 C C . ASP A 1 90 ? 31.717 14.657 6.243 1.00 21.45 88 ASP A C 1
ATOM 717 O O . ASP A 1 90 ? 30.849 14.057 5.571 1.00 23.54 88 ASP A O 1
ATOM 722 N N . GLN B 1 1 ? -13.100 -11.836 39.213 1.00 27.09 -1 GLN B N 1
ATOM 723 C CA . GLN B 1 1 ? -12.516 -10.504 39.619 1.00 26.90 -1 GLN B CA 1
ATOM 724 C C . GLN B 1 1 ? -11.010 -10.460 39.423 1.00 25.47 -1 GLN B C 1
ATOM 725 O O . GLN B 1 1 ? -10.279 -11.206 40.057 1.00 24.94 -1 GLN B O 1
ATOM 731 N N . GLY B 1 2 ? -10.565 -9.536 38.578 1.00 24.97 0 GLY B N 1
ATOM 732 C CA . GLY B 1 2 ? -9.193 -9.502 38.079 1.00 24.55 0 GLY B CA 1
ATOM 733 C C . GLY B 1 2 ? -8.633 -8.101 38.237 1.00 24.11 0 GLY B C 1
ATOM 734 O O . GLY B 1 2 ? -9.420 -7.150 38.481 1.00 23.44 0 GLY B O 1
ATOM 735 N N . MET B 1 3 ? -7.300 -7.984 38.135 1.00 23.02 1 MET B N 1
ATOM 736 C CA . MET B 1 3 ? -6.614 -6.670 38.208 1.00 23.43 1 MET B CA 1
ATOM 737 C C . MET B 1 3 ? -7.341 -5.688 37.276 1.00 23.53 1 MET B C 1
ATOM 738 O O . MET B 1 3 ? -7.814 -6.086 36.183 1.00 23.60 1 MET B O 1
ATOM 743 N N . SER B 1 4 ? -7.431 -4.419 37.687 1.00 22.63 2 SER B N 1
ATOM 744 C CA . SER B 1 4 ? -8.129 -3.417 36.883 1.00 22.41 2 SER B CA 1
ATOM 745 C C . SER B 1 4 ? -7.375 -3.126 35.608 1.00 23.02 2 SER B C 1
ATOM 746 O O . SER B 1 4 ? -6.221 -3.561 35.408 1.00 22.32 2 SER B O 1
ATOM 749 N N . ASP B 1 5 ? -8.036 -2.320 34.780 1.00 24.50 3 ASP B N 1
ATOM 750 C CA . ASP B 1 5 ? -7.446 -1.703 33.596 1.00 25.92 3 ASP B CA 1
ATOM 751 C C . ASP B 1 5 ? -6.026 -1.180 33.802 1.00 24.94 3 ASP B C 1
ATOM 752 O O . ASP B 1 5 ? -5.222 -1.184 32.860 1.00 24.41 3 ASP B O 1
ATOM 757 N N . ALA B 1 6 ? -5.708 -0.746 35.038 1.00 24.39 4 ALA B N 1
ATOM 758 C CA . ALA B 1 6 ? -4.377 -0.216 35.372 1.00 23.00 4 ALA B CA 1
ATOM 759 C C . ALA B 1 6 ? -3.271 -1.227 35.147 1.00 22.23 4 ALA B C 1
ATOM 760 O O . ALA B 1 6 ? -2.107 -0.870 34.942 1.00 22.29 4 ALA B O 1
ATOM 762 N N . PHE B 1 7 ? -3.602 -2.509 35.174 1.00 20.29 5 PHE B N 1
ATOM 763 C CA . PHE B 1 7 ? -2.569 -3.528 35.088 1.00 18.68 5 PHE B CA 1
ATOM 764 C C . PHE B 1 7 ? -2.506 -4.343 33.772 1.00 18.96 5 PHE B C 1
ATOM 765 O O . PHE B 1 7 ? -1.783 -5.330 33.687 1.00 19.84 5 PHE B O 1
ATOM 773 N N . THR B 1 8 ? -3.207 -3.898 32.749 1.00 19.45 6 THR B N 1
ATOM 774 C CA . THR B 1 8 ? -3.036 -4.495 31.409 1.00 18.50 6 THR B CA 1
ATOM 775 C C . THR B 1 8 ? -1.616 -4.213 30.881 1.00 17.60 6 THR B C 1
ATOM 776 O O . THR B 1 8 ? -1.057 -3.201 31.214 1.00 14.39 6 THR B O 1
ATOM 780 N N . ASP B 1 9 ? -1.073 -5.075 30.018 1.00 16.98 7 ASP B N 1
ATOM 781 C CA . ASP B 1 9 ? 0.239 -4.810 29.421 1.00 16.75 7 ASP B CA 1
ATOM 782 C C . ASP B 1 9 ? 0.296 -3.468 28.741 1.00 15.74 7 ASP B C 1
ATOM 783 O O . ASP B 1 9 ? 1.307 -2.813 28.872 1.00 15.61 7 ASP B O 1
ATOM 788 N N . VAL B 1 10 ? -0.741 -3.079 27.971 1.00 14.25 8 VAL B N 1
ATOM 789 C CA . VAL B 1 10 ? -0.714 -1.805 27.237 1.00 14.68 8 VAL B CA 1
ATOM 790 C C . VAL B 1 10 ? -0.715 -0.619 28.192 1.00 13.69 8 VAL B C 1
ATOM 791 O O . VAL B 1 10 ? 0.023 0.328 27.975 1.00 12.88 8 VAL B O 1
ATOM 795 N N . ALA B 1 11 ? -1.478 -0.690 29.279 1.00 12.96 9 ALA B N 1
ATOM 796 C CA . ALA B 1 11 ? -1.475 0.386 30.296 1.00 13.01 9 ALA B CA 1
ATOM 797 C C . ALA B 1 11 ? -0.144 0.503 31.038 1.00 13.23 9 ALA B C 1
ATOM 798 O O . ALA B 1 11 ? 0.352 1.611 31.296 1.00 12.85 9 ALA B O 1
ATOM 800 N N . LYS B 1 12 ? 0.407 -0.655 31.404 1.00 12.66 10 LYS B N 1
ATOM 801 C CA . LYS B 1 12 ? 1.598 -0.722 32.234 1.00 12.38 10 LYS B CA 1
ATOM 802 C C . LYS B 1 12 ? 2.769 -0.240 31.412 1.00 10.76 10 LYS B C 1
ATOM 803 O O . LYS B 1 12 ? 3.580 0.555 31.923 1.00 10.35 10 LYS B O 1
ATOM 809 N N . MET B 1 13 ? 2.826 -0.680 30.137 1.00 10.31 11 MET B N 1
ATOM 810 C CA . MET B 1 13 ? 3.933 -0.305 29.248 1.00 10.66 11 MET B CA 1
ATOM 811 C C . MET B 1 13 ? 3.883 1.214 28.992 1.00 11.43 11 MET B C 1
ATOM 812 O O . MET B 1 13 ? 4.915 1.875 28.973 1.00 8.50 11 MET B O 1
ATOM 817 N N . LYS B 1 14 ? 2.674 1.753 28.813 1.00 11.15 12 LYS B N 1
ATOM 818 C CA . LYS B 1 14 ? 2.531 3.189 28.637 1.00 11.92 12 LYS B CA 1
ATOM 819 C C . LYS B 1 14 ? 3.094 3.955 29.807 1.00 10.44 12 LYS B C 1
ATOM 820 O O . LYS B 1 14 ? 3.896 4.900 29.579 1.00 9.79 12 LYS B O 1
ATOM 826 N N . LYS B 1 15 ? 2.732 3.538 31.022 1.00 10.30 13 LYS B N 1
ATOM 827 C CA . LYS B 1 15 ? 3.267 4.102 32.268 1.00 10.76 13 LYS B CA 1
ATOM 828 C C . LYS B 1 15 ? 4.779 3.968 32.395 1.00 9.04 13 LYS B C 1
ATOM 829 O O . LYS B 1 15 ? 5.453 4.919 32.802 1.00 8.31 13 LYS B O 1
ATOM 835 N N . ILE B 1 16 ? 5.316 2.804 32.034 1.00 7.78 1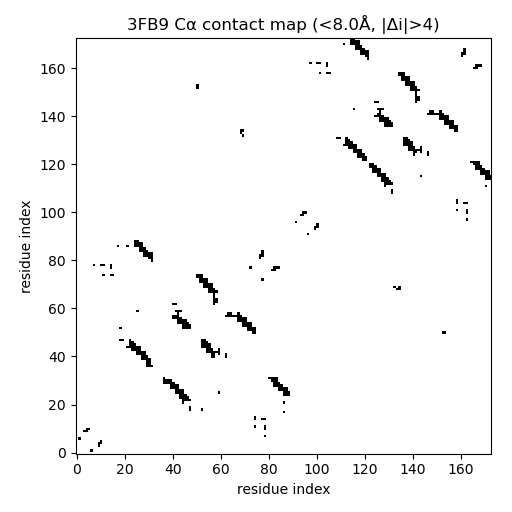4 ILE B N 1
ATOM 836 C CA . ILE B 1 16 ? 6.770 2.590 32.196 1.00 8.07 14 ILE B CA 1
ATOM 837 C C . ILE B 1 16 ? 7.524 3.552 31.315 1.00 8.22 14 ILE B C 1
ATOM 838 O O . ILE B 1 16 ? 8.451 4.202 31.739 1.00 8.39 14 ILE B O 1
ATOM 843 N N . LYS B 1 17 ? 7.100 3.663 30.054 1.00 8.58 15 LYS B N 1
ATOM 844 C CA . LYS B 1 17 ? 7.783 4.566 29.144 1.00 9.54 15 LYS B CA 1
ATOM 845 C C . LYS B 1 17 ? 7.717 6.014 29.599 1.00 9.44 15 LYS B C 1
ATOM 846 O O . LYS B 1 17 ? 8.710 6.763 29.514 1.00 8.61 15 LYS B O 1
ATOM 852 N N . GLU B 1 18 ? 6.558 6.385 30.109 1.00 9.37 16 GLU B N 1
ATOM 853 C CA . GLU B 1 18 ? 6.315 7.738 30.620 1.00 10.76 16 GLU B CA 1
ATOM 854 C C . GLU B 1 18 ? 7.163 8.035 31.811 1.00 10.68 16 GLU B C 1
ATOM 855 O O . GLU B 1 18 ? 7.765 9.084 31.875 1.00 11.15 16 GLU B O 1
ATOM 861 N N . GLU B 1 19 ? 7.231 7.086 32.739 1.00 9.10 17 GLU B N 1
ATOM 862 C CA . GLU B 1 19 ? 7.969 7.287 33.972 1.00 9.63 17 GLU B CA 1
ATOM 863 C C . GLU B 1 19 ? 9.488 7.371 33.772 1.00 8.42 17 GLU B C 1
ATOM 864 O O . GLU B 1 19 ? 10.157 8.207 34.364 1.00 7.92 17 GLU B O 1
ATOM 870 N N . ILE B 1 20 ? 10.002 6.532 32.894 1.00 6.41 18 ILE B N 1
ATOM 871 C CA . ILE B 1 20 ? 11.396 6.549 32.527 1.00 7.50 18 ILE B CA 1
ATOM 872 C C . ILE B 1 20 ? 11.771 7.849 31.853 1.00 7.67 18 ILE B C 1
ATOM 873 O O . ILE B 1 20 ? 12.703 8.534 32.272 1.00 7.92 18 ILE B O 1
ATOM 878 N N . LYS B 1 21 ? 10.958 8.277 30.898 1.00 9.31 19 LYS B N 1
ATOM 879 C CA . LYS B 1 21 ? 11.242 9.539 30.199 1.00 10.56 19 LYS B CA 1
ATOM 880 C C . LYS B 1 21 ? 11.248 10.704 31.168 1.00 10.36 19 LYS B C 1
ATOM 881 O O . LYS B 1 21 ? 12.137 11.572 31.149 1.00 8.85 19 LYS B O 1
ATOM 887 N N . ALA B 1 22 ? 10.302 10.692 32.093 1.00 10.20 20 ALA B N 1
ATOM 888 C CA . ALA B 1 22 ? 10.141 11.820 32.991 1.00 10.78 20 ALA B CA 1
ATOM 889 C C . ALA B 1 22 ? 11.304 11.919 33.987 1.00 12.00 20 ALA B C 1
ATOM 890 O O . ALA B 1 22 ? 11.669 13.029 34.427 1.00 11.95 20 ALA B O 1
ATOM 892 N N . HIS B 1 23 ? 11.919 10.778 34.306 1.00 9.50 21 HIS B N 1
ATOM 893 C CA . HIS B 1 23 ? 13.042 10.722 35.221 1.00 10.37 21 HIS B CA 1
ATOM 894 C C . HIS B 1 23 ? 14.447 10.845 34.626 1.00 10.36 21 HIS B C 1
ATOM 895 O O . HIS B 1 23 ? 15.428 10.665 35.339 1.00 11.28 21 HIS B O 1
ATOM 902 N N . GLU B 1 24 ? 14.563 11.151 33.325 1.00 11.47 22 GLU B N 1
ATOM 903 C CA . GLU B 1 24 ? 15.864 11.194 32.666 1.00 12.79 22 GLU B CA 1
ATOM 904 C C . GLU B 1 24 ? 16.773 12.148 33.419 1.00 12.73 22 GLU B C 1
ATOM 905 O O . GLU B 1 24 ? 16.365 13.243 33.780 1.00 12.73 22 GLU B O 1
ATOM 911 N N . GLY B 1 25 ? 17.995 11.692 33.665 1.00 12.39 23 GLY B N 1
ATO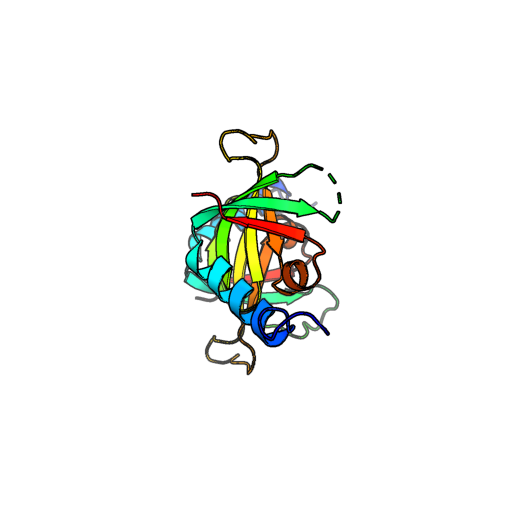M 912 C CA . GLY B 1 25 ? 19.026 12.411 34.404 1.00 12.48 23 GLY B CA 1
ATOM 913 C C . GLY B 1 25 ? 19.047 12.198 35.884 1.00 12.00 23 GLY B C 1
ATOM 914 O O . GLY B 1 25 ? 19.920 12.732 36.574 1.00 15.44 23 GLY B O 1
ATOM 915 N N . GLN B 1 26 ? 18.030 11.537 36.430 1.00 9.89 24 GLN B N 1
ATOM 916 C CA . GLN B 1 26 ? 17.899 11.352 37.884 1.00 9.39 24 GLN B CA 1
ATOM 917 C C . GLN B 1 26 ? 18.259 9.949 38.330 1.00 9.64 24 GLN B C 1
ATOM 918 O O . GLN B 1 26 ? 18.621 9.118 37.530 1.00 9.23 24 GLN B O 1
ATOM 924 N N . VAL B 1 27 ? 18.238 9.725 39.632 1.00 9.51 25 VAL B N 1
ATOM 925 C CA . VAL B 1 27 ? 18.696 8.423 40.168 1.00 9.80 25 VAL B CA 1
ATOM 926 C C . VAL B 1 27 ? 17.605 7.386 40.232 1.00 9.51 25 VAL B C 1
ATOM 927 O O . VAL B 1 27 ? 16.433 7.674 40.593 1.00 10.12 25 VAL B O 1
ATOM 931 N N . VAL B 1 28 ? 17.968 6.164 39.892 1.00 9.00 26 VAL B N 1
ATOM 932 C CA . VAL B 1 28 ? 17.051 5.030 40.005 1.00 8.36 26 VAL B CA 1
ATOM 933 C C . VAL B 1 28 ? 17.630 3.955 40.885 1.00 8.92 26 VAL B C 1
ATOM 934 O O . VAL B 1 28 ? 18.840 3.804 40.966 1.00 7.52 26 VAL B O 1
ATOM 938 N N . GLU B 1 29 ? 16.761 3.239 41.591 1.00 7.28 27 GLU B N 1
ATOM 939 C CA . GLU B 1 29 ? 17.130 1.992 42.215 1.00 8.04 27 GLU B CA 1
ATOM 940 C C . GLU B 1 29 ? 16.636 0.828 41.358 1.00 8.62 27 GLU B C 1
ATOM 941 O O . GLU B 1 29 ? 15.472 0.793 40.981 1.00 8.95 27 GLU B O 1
ATOM 947 N N . MET B 1 30 ? 17.506 -0.134 41.076 1.00 7.86 28 MET B N 1
ATOM 948 C CA . MET B 1 30 ? 17.112 -1.250 40.201 1.00 8.54 28 MET B CA 1
ATOM 949 C C . MET B 1 30 ? 17.519 -2.568 40.827 1.00 10.47 28 MET B C 1
ATOM 950 O O . MET B 1 30 ? 18.544 -2.692 41.527 1.00 10.98 28 MET B O 1
ATOM 955 N N . THR B 1 31 ? 16.751 -3.590 40.484 1.00 12.58 29 THR B N 1
ATOM 956 C CA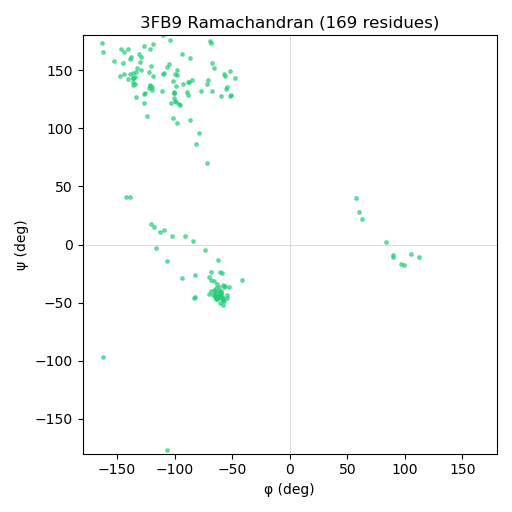 . THR B 1 31 ? 16.984 -4.917 40.961 1.00 15.88 29 THR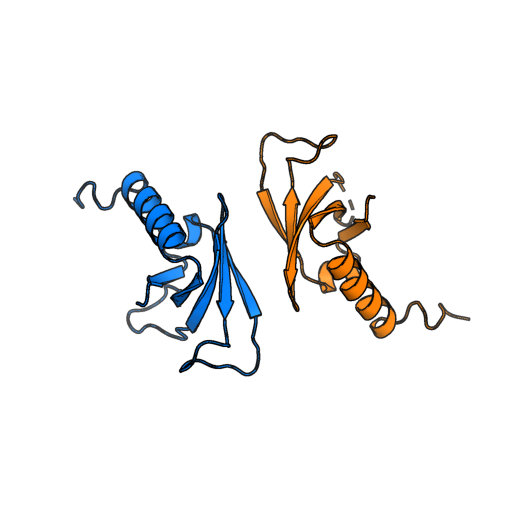 B CA 1
ATOM 957 C C . THR B 1 31 ? 17.208 -5.861 39.774 1.00 19.12 29 THR B C 1
ATOM 958 O O . THR B 1 31 ? 16.925 -5.483 38.598 1.00 19.47 29 THR B O 1
ATOM 962 N N . LEU B 1 32 ? 17.682 -7.082 40.057 1.00 20.17 30 LEU B N 1
ATOM 963 C CA . LEU B 1 32 ? 17.631 -8.205 39.098 1.00 23.26 30 LEU B CA 1
ATOM 964 C C . LEU B 1 32 ? 16.888 -9.382 39.760 1.00 25.18 30 LEU B C 1
ATOM 965 O O . LEU B 1 32 ? 17.409 -9.987 40.696 1.00 25.80 30 LEU B O 1
ATOM 970 N N . GLU B 1 33 ? 15.687 -9.698 39.276 1.00 26.06 31 GLU B N 1
ATOM 971 C CA . GLU B 1 33 ? 14.829 -10.692 39.912 1.00 26.92 31 GLU B CA 1
ATOM 972 C C . GLU B 1 33 ? 15.302 -12.126 39.744 1.00 26.90 31 GLU B C 1
ATOM 973 O O . GLU B 1 33 ? 15.968 -12.429 38.760 1.00 28.50 31 GLU B O 1
ATOM 979 N N . LYS B 1 40 ? 21.631 -7.222 46.065 1.00 27.80 38 LYS B N 1
ATOM 980 C CA . LYS B 1 40 ? 22.304 -7.018 44.796 1.00 25.78 38 LYS B CA 1
ATOM 981 C C . LYS B 1 40 ? 21.656 -5.803 44.092 1.00 22.89 38 LYS B C 1
ATOM 982 O O . LYS B 1 40 ? 22.066 -5.463 42.980 1.00 23.25 38 LYS B O 1
ATOM 988 N N . ASN B 1 41 ? 20.671 -5.161 44.754 1.00 18.63 39 ASN B N 1
ATOM 989 C CA . ASN B 1 41 ? 20.076 -3.889 44.314 1.00 15.27 39 ASN B CA 1
ATOM 990 C C . ASN B 1 41 ? 21.195 -2.883 44.059 1.00 12.29 39 ASN B C 1
ATOM 991 O O . ASN B 1 41 ? 22.272 -2.934 44.686 1.00 11.21 39 ASN B O 1
ATOM 996 N N . ARG B 1 42 ? 20.943 -1.998 43.114 1.00 9.63 40 ARG B N 1
ATOM 997 C CA . ARG B 1 42 ? 21.929 -1.026 42.703 1.00 8.99 40 ARG B CA 1
ATOM 998 C C . ARG B 1 42 ? 21.262 0.318 42.550 1.00 8.44 40 ARG B C 1
ATOM 999 O O . ARG B 1 42 ? 20.104 0.398 42.139 1.00 8.84 40 ARG B O 1
ATOM 1007 N N . LEU B 1 43 ? 21.999 1.381 42.840 1.00 6.96 41 LEU B N 1
ATOM 1008 C CA . LEU B 1 43 ? 21.567 2.722 42.443 1.00 6.52 41 LEU B CA 1
ATOM 1009 C C . LEU B 1 43 ? 22.336 3.117 41.215 1.00 6.16 41 LEU B C 1
ATOM 1010 O O . LEU B 1 43 ? 23.524 2.860 41.110 1.00 5.82 41 LEU B O 1
ATOM 1015 N N . GLY B 1 44 ? 21.639 3.778 40.304 1.00 5.25 42 GLY B N 1
ATOM 1016 C CA . GLY B 1 44 ? 22.252 4.268 39.076 1.00 7.24 42 GLY B CA 1
ATOM 1017 C C . GLY B 1 44 ? 21.682 5.593 38.637 1.00 8.23 42 GLY B C 1
ATOM 1018 O O . GLY B 1 44 ? 20.648 6.025 39.094 1.00 8.55 42 GLY B O 1
ATOM 1019 N N . LYS B 1 45 ? 22.381 6.234 37.712 1.00 7.65 43 LYS B N 1
ATOM 1020 C CA . LYS B 1 45 ? 21.907 7.448 37.104 1.00 9.20 43 LYS B CA 1
ATOM 1021 C C . LYS B 1 45 ? 21.314 7.148 35.726 1.00 7.31 43 LYS B C 1
ATOM 1022 O O . LYS B 1 45 ? 21.915 6.468 34.890 1.00 8.65 43 LYS B O 1
ATOM 1028 N N . LEU B 1 46 ? 20.129 7.658 35.491 1.00 8.23 44 LEU B N 1
ATOM 1029 C CA . LEU B 1 46 ? 19.426 7.415 34.214 1.00 8.23 44 LEU B CA 1
ATOM 1030 C C . LEU B 1 46 ? 19.973 8.385 33.171 1.00 8.78 44 LEU B C 1
ATOM 1031 O O . LEU B 1 46 ? 19.480 9.490 33.013 1.00 13.20 44 LEU B O 1
ATOM 1036 N N . ILE B 1 47 ? 21.040 8.000 32.516 1.00 9.57 45 ILE B N 1
ATOM 1037 C CA . ILE B 1 47 ? 21.816 8.944 31.719 1.00 9.96 45 ILE B CA 1
ATOM 1038 C C . ILE B 1 47 ? 21.263 9.226 30.307 1.00 10.42 45 ILE B C 1
ATOM 1039 O O . ILE B 1 47 ? 21.518 10.318 29.746 1.00 10.82 45 ILE B O 1
ATOM 1044 N N . GLU B 1 48 ? 20.527 8.287 29.749 1.00 8.64 46 GLU B N 1
ATOM 1045 C CA . GLU B 1 48 ? 19.916 8.474 28.412 1.00 9.86 46 GLU B CA 1
ATOM 1046 C C . GLU B 1 48 ? 18.595 7.725 28.358 1.00 9.76 46 GLU B C 1
ATOM 1047 O O . GLU B 1 48 ? 18.497 6.607 28.904 1.00 9.26 46 GLU B O 1
ATOM 1053 N N . VAL B 1 49 ? 17.607 8.271 27.640 1.00 9.14 47 VAL B N 1
ATOM 1054 C CA . VAL B 1 49 ? 16.349 7.586 27.407 1.00 8.58 47 VAL B CA 1
ATOM 1055 C C . VAL B 1 49 ? 16.010 7.720 25.929 1.00 9.69 47 VAL B C 1
ATOM 1056 O O . VAL B 1 49 ? 16.043 8.839 25.386 1.00 10.01 47 VAL B O 1
ATOM 1060 N N . TYR B 1 50 ? 15.762 6.590 25.292 1.00 8.51 48 TYR B N 1
ATOM 1061 C CA . TYR B 1 50 ? 15.427 6.524 23.864 1.00 8.66 48 TYR B CA 1
ATOM 1062 C C . TYR B 1 50 ? 14.141 5.758 23.643 1.00 10.31 48 TYR B C 1
ATOM 1063 O O . TYR B 1 50 ? 13.605 5.105 24.541 1.00 8.95 48 TYR B O 1
ATOM 1072 N N . PRO B 1 51 ? 13.622 5.781 22.409 1.00 11.27 49 PRO B N 1
ATOM 1073 C CA . PRO B 1 51 ? 12.375 5.110 22.134 1.00 12.25 49 PRO B CA 1
ATOM 1074 C C . PRO B 1 51 ? 12.324 3.608 22.443 1.00 11.89 49 PRO B C 1
ATOM 1075 O O . PRO B 1 51 ? 11.294 3.135 22.878 1.00 13.53 49 PRO B O 1
ATOM 1079 N N . SER B 1 52 ? 13.431 2.892 22.251 1.00 12.26 50 SER B N 1
ATOM 1080 C CA . SER B 1 52 ? 13.467 1.456 22.401 1.00 13.75 50 SER B CA 1
ATOM 1081 C C . SER B 1 52 ? 14.369 0.969 23.511 1.00 12.73 50 SER B C 1
ATOM 1082 O O . SER B 1 52 ? 14.500 -0.244 23.698 1.00 13.23 50 SER B O 1
ATOM 1085 N N . LEU B 1 53 ? 15.062 1.884 24.161 1.00 10.94 51 LEU B N 1
ATOM 1086 C CA . LEU B 1 53 ? 15.931 1.484 25.239 1.00 11.17 51 LEU B CA 1
ATOM 1087 C C . LEU B 1 53 ? 16.275 2.671 26.087 1.00 8.49 51 LEU B C 1
ATOM 1088 O O . LEU B 1 53 ? 16.077 3.782 25.702 1.00 8.69 51 LEU B O 1
ATOM 1093 N N . PHE B 1 54 ? 16.816 2.379 27.269 1.00 8.62 52 PHE B N 1
ATOM 1094 C CA . PHE B 1 54 ? 17.319 3.378 28.151 1.00 7.21 52 PHE B CA 1
ATOM 1095 C C . PHE B 1 54 ? 18.637 2.897 28.767 1.00 7.04 52 PHE B C 1
ATOM 1096 O O . PHE B 1 54 ? 18.977 1.694 28.771 1.00 7.52 52 PHE B O 1
ATOM 1104 N N . ILE B 1 55 ? 19.391 3.859 29.245 1.00 6.62 53 ILE B N 1
ATOM 1105 C CA . ILE B 1 55 ? 20.784 3.643 29.660 1.00 7.38 53 ILE B CA 1
ATOM 1106 C C . ILE B 1 55 ? 21.015 4.133 31.072 1.00 7.35 53 ILE B C 1
ATOM 1107 O O . ILE B 1 55 ? 20.691 5.262 31.403 1.00 8.14 53 ILE B O 1
ATOM 1112 N N . VAL B 1 56 ? 21.598 3.280 31.903 1.00 6.90 54 VAL B N 1
ATOM 1113 C CA . VAL B 1 56 ? 21.859 3.606 33.293 1.00 6.46 54 VAL B CA 1
ATOM 1114 C C . VAL B 1 56 ? 23.369 3.467 33.607 1.00 7.49 54 VAL B C 1
ATOM 1115 O O . VAL B 1 56 ? 24.007 2.513 33.197 1.00 8.33 54 VAL B O 1
ATOM 1119 N N . GLU B 1 57 ? 23.911 4.453 34.312 1.00 7.82 55 GLU B N 1
ATOM 1120 C CA . GLU B 1 57 ? 25.308 4.392 34.792 1.00 8.97 55 GLU B CA 1
ATOM 1121 C C . GLU B 1 57 ? 25.295 3.958 36.252 1.00 7.83 55 GLU B C 1
ATOM 1122 O O . GLU B 1 57 ? 24.592 4.580 37.087 1.00 7.45 55 GLU B O 1
ATOM 1128 N N . PHE B 1 58 ? 25.986 2.873 36.531 1.00 7.08 56 PHE B N 1
ATOM 1129 C CA . PHE B 1 58 ? 26.023 2.309 37.887 1.00 7.73 56 PHE B CA 1
ATOM 1130 C C . PHE B 1 58 ? 27.407 2.520 38.466 1.00 7.95 56 PHE B C 1
ATOM 1131 O O . PHE B 1 58 ? 28.402 2.502 37.704 1.00 10.55 56 PHE B O 1
ATOM 1139 N N . GLY B 1 59 ? 27.470 2.734 39.775 1.00 7.04 57 GLY B N 1
ATOM 1140 C CA . GLY B 1 59 ? 28.703 2.703 40.523 1.00 7.73 57 GLY B CA 1
ATOM 1141 C C . GLY B 1 59 ? 29.130 4.037 41.063 1.00 7.36 57 GLY B C 1
ATOM 1142 O O . GLY B 1 59 ? 30.069 4.141 41.890 1.00 9.18 57 GLY B O 1
ATOM 1143 N N . ASP B 1 60 ? 28.484 5.095 40.620 1.00 8.51 58 ASP B N 1
ATOM 1144 C CA . ASP B 1 60 ? 28.900 6.441 41.069 1.00 9.97 58 ASP B CA 1
ATOM 1145 C C . ASP B 1 60 ? 27.829 7.258 41.800 1.00 10.50 58 ASP B C 1
ATOM 1146 O O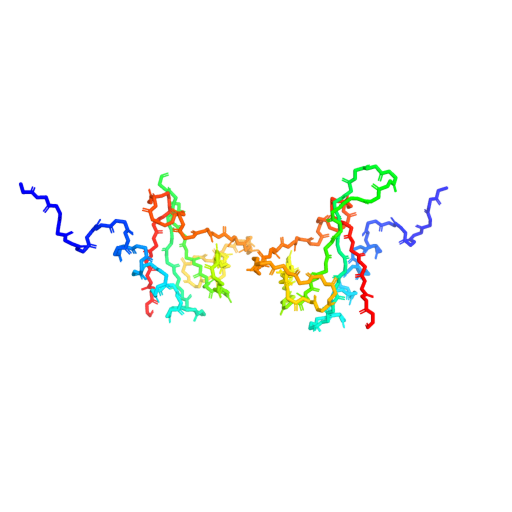 . ASP B 1 60 ? 27.974 8.476 41.994 1.00 10.77 58 ASP B O 1
ATOM 1151 N N . VAL B 1 61 ? 26.791 6.600 42.277 1.00 7.72 59 VAL B N 1
ATOM 1152 C CA . VAL B 1 61 ? 25.760 7.279 43.047 1.00 8.62 59 VAL B CA 1
ATOM 1153 C C . VAL B 1 61 ? 26.154 7.239 44.503 1.00 8.98 59 VAL B C 1
ATOM 1154 O O . VAL B 1 61 ? 26.487 6.188 45.016 1.00 9.16 59 VAL B O 1
ATOM 1158 N N . GLU B 1 62 ? 26.104 8.379 45.177 1.00 9.80 60 GLU B N 1
ATOM 1159 C CA . GLU B 1 62 ? 26.306 8.403 46.627 1.00 12.35 60 GLU B CA 1
ATOM 1160 C C . GLU B 1 62 ? 25.437 7.408 47.385 1.00 11.69 60 GLU B C 1
ATOM 1161 O O . GLU B 1 62 ? 24.229 7.346 47.199 1.00 10.07 60 GLU B O 1
ATOM 1167 N N . GLY B 1 63 ? 26.045 6.597 48.232 1.00 11.58 61 GLY B N 1
ATOM 1168 C CA . GLY B 1 63 ? 25.319 5.540 48.944 1.00 12.21 61 GLY B CA 1
ATOM 1169 C C . GLY B 1 63 ? 25.486 4.168 48.290 1.00 12.09 61 GLY B C 1
ATOM 1170 O O . GLY B 1 63 ? 25.222 3.128 48.923 1.00 12.45 61 GLY B O 1
ATOM 1171 N N . ASP B 1 64 ? 25.912 4.165 47.039 1.00 9.05 62 ASP B N 1
ATOM 1172 C CA . ASP B 1 64 ? 26.166 2.922 46.315 1.00 9.31 62 ASP B CA 1
ATOM 1173 C C . ASP B 1 64 ? 27.382 3.063 45.427 1.00 7.74 62 ASP B C 1
ATOM 1174 O O . ASP B 1 64 ? 27.421 2.564 44.296 1.00 7.12 62 ASP B O 1
ATOM 1179 N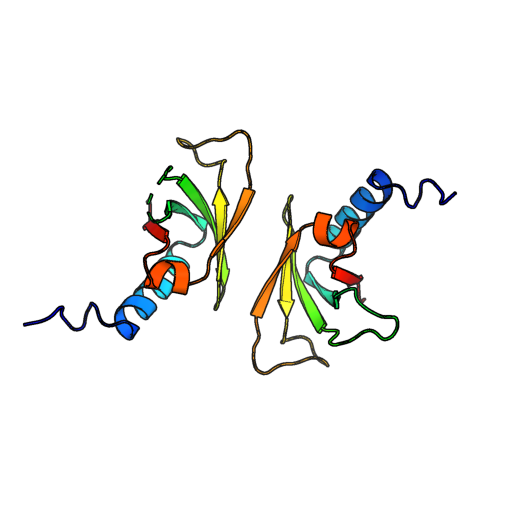 N . LYS B 1 65 ? 28.421 3.729 45.939 1.00 7.82 63 LYS B N 1
ATOM 1180 C CA . LYS B 1 65 ? 29.635 3.909 45.166 1.00 7.70 63 LYS B CA 1
ATOM 1181 C C . LYS B 1 65 ? 30.377 2.588 45.054 1.00 7.15 63 LYS B C 1
ATOM 1182 O O . LYS B 1 65 ? 30.480 1.854 46.039 1.00 6.31 63 LY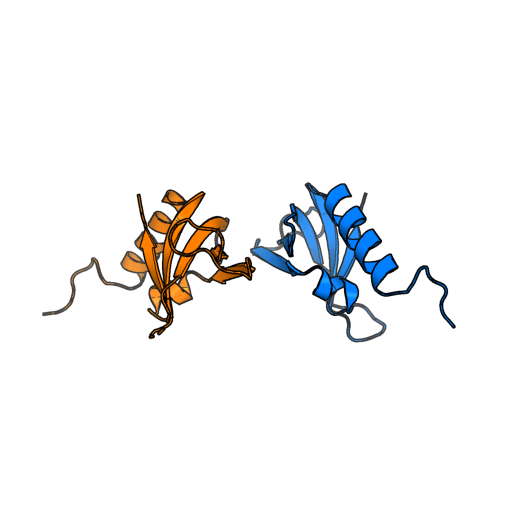S B O 1
ATOM 1188 N N . GLN B 1 66 ? 30.893 2.316 43.874 1.00 6.46 64 GLN B N 1
ATOM 1189 C CA . GLN B 1 66 ? 31.618 1.082 43.602 1.00 7.28 64 GLN B CA 1
ATOM 1190 C C . GLN B 1 66 ? 32.945 1.409 42.965 1.00 7.30 64 GLN B C 1
ATOM 1191 O O . GLN B 1 66 ? 33.122 2.498 42.369 1.00 7.21 64 GLN B O 1
ATOM 1197 N N . VAL B 1 67 ? 33.869 0.433 43.009 1.00 6.95 65 VAL B N 1
ATOM 1198 C CA . VAL B 1 67 ? 35.144 0.582 42.325 1.00 7.43 65 VAL B CA 1
ATOM 1199 C C . VAL B 1 67 ? 34.920 0.736 40.797 1.00 10.44 65 VAL B C 1
ATOM 1200 O O . VAL B 1 67 ? 35.559 1.564 40.169 1.00 12.78 65 VAL B O 1
ATOM 1204 N N . ASN B 1 68 ? 34.034 -0.099 40.244 1.00 11.89 66 ASN B N 1
ATOM 1205 C CA . ASN B 1 68 ? 33.746 -0.182 38.784 1.00 14.41 66 ASN B CA 1
ATOM 1206 C C . ASN B 1 68 ? 32.536 0.691 38.510 1.00 13.81 66 ASN B C 1
ATOM 1207 O O . ASN B 1 68 ? 31.460 0.458 39.081 1.00 14.31 66 ASN B O 1
ATOM 1212 N N . VAL B 1 69 ? 32.718 1.700 37.652 1.00 14.09 67 VAL B N 1
ATOM 1213 C CA . VAL B 1 69 ? 31.584 2.549 37.157 1.00 13.54 67 VAL B CA 1
ATOM 1214 C C . VAL B 1 69 ? 31.298 2.073 35.752 1.00 14.79 67 VAL B C 1
ATOM 1215 O O . VAL B 1 69 ? 32.221 2.035 34.903 1.00 14.56 67 VAL B O 1
ATOM 1219 N N . TYR B 1 70 ? 30.071 1.626 35.490 1.00 14.10 68 TYR B N 1
ATOM 1220 C CA . TYR B 1 70 ? 29.781 1.071 34.175 1.00 14.67 68 TYR B CA 1
ATOM 1221 C C . TYR B 1 70 ? 28.424 1.504 33.735 1.00 14.13 68 TYR B C 1
ATOM 1222 O O . TYR B 1 70 ? 27.627 2.043 34.517 1.00 12.67 68 TYR B O 1
ATOM 1231 N N . VAL B 1 71 ? 28.185 1.260 32.461 1.00 13.62 69 VAL B N 1
ATOM 1232 C CA . VAL B 1 71 ? 26.954 1.682 31.825 1.00 13.64 69 VAL B CA 1
ATOM 1233 C C . VAL B 1 71 ? 26.293 0.464 31.296 1.00 12.86 69 VAL B C 1
ATOM 1234 O O . VAL B 1 71 ? 26.965 -0.458 30.720 1.00 13.27 69 VAL B O 1
ATOM 1238 N N . GLU B 1 72 ? 24.985 0.393 31.484 1.00 10.83 70 GLU B N 1
ATOM 1239 C CA . GLU B 1 72 ? 24.193 -0.739 31.039 1.00 11.77 70 GLU B CA 1
ATOM 1240 C C . GLU B 1 72 ? 22.917 -0.285 30.333 1.00 11.95 70 GLU B C 1
ATOM 1241 O O . GLU B 1 72 ? 22.270 0.657 30.772 1.00 11.28 70 GLU B O 1
ATOM 1247 N N . SER B 1 73 ? 22.561 -0.931 29.232 1.00 11.74 71 SER B N 1
ATOM 1248 C CA . SER B 1 73 ? 21.345 -0.583 28.550 1.00 11.43 71 SER B CA 1
ATOM 1249 C C . SER B 1 73 ? 20.239 -1.617 28.964 1.00 11.13 71 SER B C 1
ATOM 1250 O O . SER B 1 73 ? 20.507 -2.829 29.193 1.00 11.63 71 SER B O 1
ATOM 1253 N N . PHE B 1 74 ? 19.013 -1.135 29.023 1.00 9.10 72 PHE B N 1
ATOM 1254 C CA . PHE B 1 74 ? 17.836 -1.914 29.303 1.00 9.75 72 PHE B CA 1
ATOM 1255 C C . PHE B 1 74 ? 16.774 -1.648 28.262 1.00 10.06 72 PHE B C 1
ATOM 1256 O O . PHE B 1 74 ? 16.642 -0.535 27.742 1.00 9.96 72 PHE B O 1
ATOM 1264 N N . THR B 1 75 ? 15.958 -2.658 28.010 1.00 10.25 73 THR B N 1
ATOM 1265 C CA . THR B 1 75 ? 14.799 -2.456 27.173 1.00 9.99 73 THR B CA 1
ATOM 1266 C C . THR B 1 75 ? 13.620 -2.145 28.076 1.00 10.42 73 THR B C 1
ATOM 1267 O O . THR B 1 75 ? 13.617 -2.451 29.249 1.00 9.51 73 THR B O 1
ATOM 1271 N N . TYR B 1 76 ? 12.557 -1.610 27.508 1.00 9.53 74 TYR B N 1
ATOM 1272 C CA . TYR B 1 76 ? 11.338 -1.426 28.313 1.00 9.46 74 TYR B CA 1
ATOM 1273 C C . TYR B 1 76 ? 10.677 -2.753 28.688 1.00 8.57 74 TYR B C 1
ATOM 1274 O O . TYR B 1 76 ? 10.037 -2.888 29.706 1.00 9.52 74 TYR B O 1
ATOM 1283 N N . SER B 1 77 ? 10.835 -3.749 27.817 1.00 10.55 75 SER B N 1
ATOM 1284 C CA . SER B 1 77 ? 10.429 -5.113 28.143 1.00 10.12 75 SER B CA 1
ATOM 1285 C C . SER B 1 77 ? 11.073 -5.703 29.411 1.00 9.52 75 SER B C 1
ATOM 1286 O O . SER B 1 77 ? 10.412 -6.437 30.179 1.00 10.48 75 SER B O 1
ATOM 1289 N N . ASP B 1 78 ? 12.352 -5.379 29.654 1.00 9.91 76 ASP B N 1
ATOM 1290 C CA . ASP B 1 78 ? 13.050 -5.778 30.887 1.00 10.35 76 ASP B CA 1
ATOM 1291 C C . ASP B 1 78 ? 12.225 -5.335 32.113 1.00 10.22 76 ASP B C 1
ATOM 1292 O O . ASP B 1 78 ? 12.108 -6.066 33.096 1.00 10.07 76 ASP B O 1
ATOM 1297 N N . ILE B 1 79 ? 11.596 -4.174 32.013 1.00 7.71 77 ILE B N 1
ATOM 1298 C CA . ILE B 1 79 ? 10.794 -3.669 33.112 1.00 7.77 77 ILE B CA 1
ATOM 1299 C C . ILE B 1 79 ? 9.383 -4.274 33.115 1.00 7.29 77 ILE B C 1
ATOM 1300 O O . ILE B 1 79 ? 8.861 -4.697 34.169 1.00 7.62 77 ILE B O 1
ATOM 1305 N N . LEU B 1 80 ? 8.753 -4.313 31.948 1.00 8.27 78 LEU B N 1
ATOM 1306 C CA . LEU B 1 80 ? 7.390 -4.824 31.803 1.00 8.43 78 LEU B CA 1
ATOM 1307 C C . LEU B 1 80 ? 7.318 -6.270 32.307 1.00 8.67 78 LEU B C 1
ATOM 1308 O O . LEU B 1 80 ? 6.403 -6.634 33.022 1.00 8.52 78 LEU B O 1
ATOM 1313 N N . THR B 1 81 ? 8.268 -7.088 31.903 1.00 8.38 79 THR B N 1
ATOM 1314 C CA . THR B 1 81 ? 8.298 -8.499 32.311 1.00 9.91 79 THR B CA 1
ATOM 1315 C C . THR B 1 81 ? 8.714 -8.738 33.768 1.00 9.50 79 THR B C 1
ATOM 1316 O O . THR B 1 81 ? 8.707 -9.877 34.241 1.00 9.64 79 THR B O 1
ATOM 1320 N N . GLU B 1 82 ? 9.094 -7.685 34.480 1.00 8.62 80 GLU B N 1
ATOM 1321 C CA . GLU B 1 82 ? 9.595 -7.779 35.832 1.00 9.12 80 GLU B CA 1
ATOM 1322 C C . GLU B 1 82 ? 10.900 -8.579 35.985 1.00 10.64 80 GLU B C 1
ATOM 1323 O O . GLU B 1 82 ? 11.221 -9.048 37.076 1.00 11.77 80 GLU B O 1
ATOM 1329 N N . LYS B 1 83 ? 11.654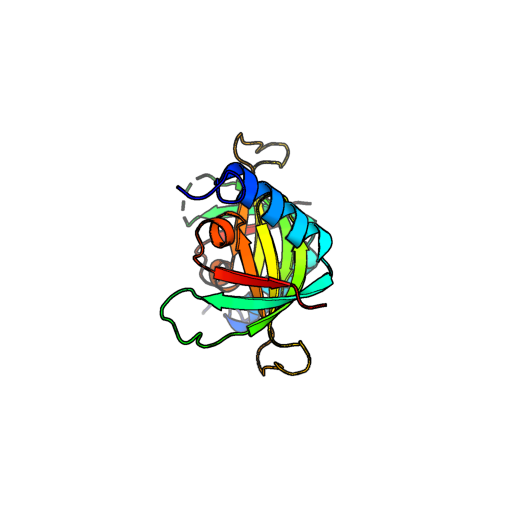 -8.696 34.901 1.00 10.35 81 LYS B N 1
ATOM 1330 C CA . LYS B 1 83 ? 13.054 -9.136 34.975 1.00 11.40 81 LYS B CA 1
ATOM 1331 C C . LYS B 1 83 ? 13.879 -8.234 35.882 1.00 9.65 81 LYS B C 1
ATOM 1332 O O . LYS B 1 83 ? 14.593 -8.714 36.769 1.00 11.46 81 LYS B O 1
ATOM 1338 N N . ASN B 1 84 ? 13.738 -6.941 35.666 1.00 7.45 82 ASN B N 1
ATOM 1339 C CA . ASN B 1 84 ? 14.359 -5.893 36.486 1.00 7.58 82 ASN B CA 1
ATOM 1340 C C . ASN B 1 84 ? 13.249 -5.030 37.081 1.00 7.80 82 ASN B C 1
ATOM 1341 O O . ASN B 1 84 ? 12.314 -4.647 36.390 1.00 9.91 82 ASN B O 1
ATOM 1346 N N . LEU B 1 85 ? 13.325 -4.749 38.373 1.00 8.35 83 LEU B N 1
ATOM 1347 C CA . LEU B 1 85 ? 12.420 -3.793 38.981 1.00 9.14 83 LEU B CA 1
ATOM 1348 C C . LEU B 1 85 ? 13.126 -2.455 39.085 1.00 8.07 83 LEU B C 1
ATOM 1349 O O . LEU B 1 85 ? 14.364 -2.405 39.175 1.00 9.30 83 LEU B O 1
ATOM 1354 N N . ILE B 1 86 ? 12.355 -1.369 39.024 1.00 8.52 84 ILE B N 1
ATOM 1355 C CA . ILE B 1 86 ? 12.906 -0.041 39.040 1.00 8.42 84 ILE B CA 1
ATOM 1356 C C . ILE B 1 86 ? 12.109 0.833 39.960 1.00 9.48 84 ILE B C 1
ATOM 1357 O O . ILE B 1 86 ? 10.877 0.719 40.012 1.00 8.36 84 ILE B O 1
ATOM 1362 N N . HIS B 1 87 ? 12.788 1.730 40.654 1.00 9.14 85 HIS B N 1
ATOM 1363 C CA . HIS B 1 87 ? 12.152 2.722 41.492 1.00 11.61 85 HIS B CA 1
ATOM 1364 C C . HIS B 1 87 ? 12.833 4.073 41.255 1.00 11.73 85 HIS B C 1
ATOM 1365 O O . HIS B 1 87 ? 14.069 4.148 41.102 1.00 11.51 85 HIS B O 1
ATOM 1372 N N . TYR B 1 88 ? 12.039 5.133 41.208 1.00 12.26 86 TYR B N 1
ATOM 1373 C CA . TYR B 1 88 ? 12.500 6.439 40.760 1.00 12.48 86 TYR B CA 1
ATOM 1374 C C . TYR B 1 88 ? 12.748 7.267 41.996 1.00 15.20 86 TYR B C 1
ATOM 1375 O O . TYR B 1 88 ? 11.802 7.608 42.680 1.00 15.55 86 TYR B O 1
ATOM 1384 N N . LEU B 1 89 ? 13.998 7.554 42.325 1.00 14.21 87 LEU B N 1
ATOM 1385 C CA . LEU B 1 89 ? 14.324 8.257 43.575 1.00 16.92 87 LEU B CA 1
ATOM 1386 C C . LEU B 1 89 ? 14.280 9.754 43.340 1.00 18.93 87 LEU B C 1
ATOM 1387 O O . LEU B 1 89 ? 14.732 10.237 42.308 1.00 17.26 87 LEU B O 1
ATOM 1392 N N . ASP B 1 90 ? 13.739 10.485 44.314 1.00 22.59 88 ASP B N 1
ATOM 1393 C CA . ASP B 1 90 ? 13.690 11.961 44.203 1.00 25.53 88 ASP B CA 1
ATOM 1394 C C . ASP B 1 90 ? 14.792 12.625 45.040 1.00 26.36 88 ASP B C 1
ATOM 1395 O O . ASP B 1 90 ? 15.748 11.949 45.461 1.00 27.39 88 ASP B O 1
#

CATH classification: 2.30.30.100

Nearest PDB structures (foldseek):
  3fb9-assembly1_A  TM=1.011E+00  e=2.767E-18  Streptococcus pneumoniae TIGR4
  3fb9-assembly1_B  TM=9.966E-01  e=1.005E-14  Streptococcus pneumoniae TIGR4
  6czg-assembly2_B  TM=4.780E-01  e=1.285E+00  synthetic construct
  7b2a-assembly1_A  TM=5.004E-01  e=1.647E+00  Rhipicephalus appendiculatus
  2z0l-assembly1_A  TM=3.154E-01  e=4.449E+00  Human herpesvirus 4 strain B95-8

InterPro domains:
  IPR009366 Protein Veg [PF06257] (10-84)
  IPR009366 Protein Veg [PIRSF037257] (4-88)
  IPR009366 Protein Veg [PTHR40026] (9-88)

Sequence (173 aa):
GMSDAFTDVAKMKKIKEEIKAHEGQVVEMTLENGRKRQKNRLGKLIEVYPSLFIVEFGDVEGDKQVNVYVESFTYSDILTEKNLIHYLDQGMSDAFTDVAKMKKIKEEIKAHEGQVVEMTLEKNRLGKLIEVYPSLFIVEFGDVEGDKQVNVYVESFTYSDILTEKNLIHYLD

Secondary structure (DSSP, 8-state):
---GGGSHHHHHHHHHHHHHHTTTSEEEEEE--SSS--S-EEEEEEEE-SSEEEEEES-STTS--SS-EEEEEEHHHHHTTSEEEEE--/----GGGSHHHHHHHHHHHHHHTTTSEEEE-----EEEEEEEE-SS-EEEEES-STTS--S--EEEEE-HHHHHTTSS-EEE--

Foldseek 3Di:
DDDPCLDLVNLLVVLLVLLVVQAQAKKWKFFDDDPDTPDIWIWHFHADDPFKTKTWTQPDPPHHDPDIDMDIDGSVCDSVRRMDMDRDD/DDDDPCLDLVNVLVVLLVVLVVQQQAWKWKDACVIFIWGFPAHDDFKTKTWTQPDPVHHDPDIDMDIDGSVCDSVVRMDMDRDD

Solvent-accessible surface area: 11323 Å² total; per-residue (Å²): 131,156,70,111,59,114,65,98,123,25,54,46,127,111,13,77,83,54,0,159,80,16,88,38,77,41,0,53,2,11,101,101,106,42,235,149,122,80,181,63,50,34,0,85,0,32,56,40,48,123,52,14,0,0,0,46,3,1,73,20,148,85,28,114,96,164,102,64,67,14,59,38,5,54,8,56,29,16,24,96,82,126,10,43,33,115,44,48,180,245,72,146,62,126,54,102,62,89,123,35,60,46,130,113,19,78,82,57,0,153,84,13,85,58,78,43,0,55,2,18,99,122,203,84,49,36,0,74,0,32,18,25,30,111,58,27,0,1,0,31,2,2,54,14,154,78,26,122,101,153,107,78,84,30,60,60,6,62,9,54,26,16,34,91,108,113,6,81,32,112,44,47,176